Protein AF-A0A699TVJ4-F1 (afdb_monomer)

Organism: Tanacetum cinerariifolium (NCBI:txid118510)

Mean predicted aligned error: 16.79 Å

Secondary structure (DSSP, 8-state):
-HHHHHHHHHHHHHHHHHHHHHHHHHHHHHHHHHHHHHHHHHHHHHHHHHHHHHHHHHHHHHHHHHHHHHTTS-HHHHHHHHHHHHHHTTGGGS-HHHHHHHHHHHHHHHHHHHHHHHHHHHHHHHHHHHHHSS---PPPPPPPPPPPPP------

Solvent-accessible surface area (backbone atoms only — not comparable to full-atom values): 9135 Å² total; per-residue (Å²): 114,67,71,60,56,50,53,54,50,52,53,52,50,53,50,52,53,52,50,51,53,54,49,50,56,51,49,53,54,49,51,57,52,49,56,53,50,53,53,49,51,53,53,50,52,52,50,51,54,48,53,54,51,52,50,52,53,50,52,49,50,53,52,50,51,50,47,67,72,44,68,87,52,55,71,68,56,55,52,50,53,51,50,51,55,36,59,77,65,47,52,36,79,76,38,72,72,38,38,55,51,48,56,52,49,54,54,54,56,56,47,58,55,51,53,52,52,52,51,53,52,54,52,52,51,51,53,54,51,57,64,65,75,45,84,89,71,75,84,78,78,78,83,83,76,81,82,82,81,87,83,85,80,86,80,135

Structure (mmCIF, N/CA/C/O backbone):
data_AF-A0A699TVJ4-F1
#
_entry.id   AF-A0A699TVJ4-F1
#
loop_
_atom_site.group_PDB
_atom_site.id
_atom_site.type_symbol
_atom_site.label_atom_id
_atom_site.label_alt_id
_atom_site.label_comp_id
_atom_site.label_asym_id
_atom_site.label_entity_id
_atom_site.label_seq_id
_atom_site.pdbx_PDB_ins_code
_atom_site.Cartn_x
_atom_site.Cartn_y
_atom_site.Cartn_z
_atom_site.occupancy
_atom_site.B_iso_or_equiv
_atom_site.auth_seq_id
_atom_site.auth_comp_id
_atom_site.auth_asym_id
_atom_site.auth_atom_id
_atom_site.pdbx_PDB_model_num
ATOM 1 N N . MET A 1 1 ? 49.920 6.377 -56.455 1.00 76.75 1 MET A N 1
ATOM 2 C CA . MET A 1 1 ? 49.347 6.873 -55.179 1.00 76.75 1 MET A CA 1
ATOM 3 C C . MET A 1 1 ? 47.818 6.884 -55.155 1.00 76.75 1 MET A C 1
ATOM 5 O O . MET A 1 1 ? 47.273 6.445 -54.155 1.00 76.75 1 MET A O 1
ATOM 9 N N . LEU A 1 2 ? 47.123 7.335 -56.211 1.00 89.31 2 LEU A N 1
ATOM 10 C CA . LEU A 1 2 ? 45.659 7.520 -56.196 1.00 89.31 2 LEU A CA 1
ATOM 11 C C . LEU A 1 2 ? 44.850 6.234 -55.921 1.00 89.31 2 LEU A C 1
ATOM 13 O O . LEU A 1 2 ? 44.027 6.218 -55.018 1.00 89.31 2 LEU A O 1
ATOM 17 N N . LYS A 1 3 ? 45.142 5.129 -56.628 1.00 88.06 3 LYS A N 1
ATOM 18 C CA . LYS A 1 3 ? 44.447 3.837 -56.436 1.00 88.06 3 LYS A CA 1
ATOM 19 C C . LYS A 1 3 ? 44.546 3.291 -55.005 1.00 88.06 3 LYS A C 1
ATOM 21 O O . LYS A 1 3 ? 43.588 2.718 -54.510 1.00 88.06 3 LYS A O 1
ATOM 26 N N . LYS A 1 4 ? 45.684 3.506 -54.333 1.00 91.94 4 LYS A N 1
ATOM 27 C CA . LYS A 1 4 ? 45.881 3.092 -52.935 1.00 91.94 4 LYS A CA 1
ATOM 28 C C . LYS A 1 4 ? 44.970 3.883 -51.989 1.00 91.94 4 LYS A C 1
ATOM 30 O O . LYS A 1 4 ? 44.317 3.286 -51.149 1.00 91.94 4 LYS A O 1
ATOM 35 N N . ARG A 1 5 ? 44.871 5.203 -52.190 1.00 93.44 5 ARG A N 1
ATOM 36 C CA . ARG A 1 5 ? 43.985 6.076 -51.401 1.00 93.44 5 ARG A CA 1
ATOM 37 C C . ARG A 1 5 ? 42.501 5.763 -51.613 1.00 93.44 5 ARG A C 1
ATOM 39 O O . ARG A 1 5 ? 41.728 5.875 -50.673 1.00 93.44 5 ARG A O 1
ATOM 46 N N . ILE A 1 6 ? 42.113 5.364 -52.826 1.00 95.19 6 ILE A N 1
ATOM 47 C CA . ILE A 1 6 ? 40.738 4.929 -53.122 1.00 95.19 6 ILE A CA 1
ATOM 48 C C . ILE A 1 6 ? 40.414 3.641 -52.356 1.00 95.19 6 ILE A C 1
ATOM 50 O O . ILE A 1 6 ? 39.409 3.605 -51.658 1.00 95.19 6 ILE A O 1
ATOM 54 N N . GLY A 1 7 ? 41.301 2.641 -52.391 1.00 96.38 7 GLY A N 1
ATOM 55 C CA . GLY A 1 7 ? 41.098 1.399 -51.634 1.00 96.38 7 GLY A CA 1
ATOM 56 C C . GLY A 1 7 ? 41.059 1.604 -50.112 1.00 96.38 7 GLY A C 1
ATOM 57 O O . GLY A 1 7 ? 40.260 0.976 -49.424 1.00 96.38 7 GLY A O 1
ATOM 58 N N . GLU A 1 8 ? 41.876 2.516 -49.572 1.00 96.19 8 GLU A N 1
ATOM 59 C CA . GLU A 1 8 ? 41.822 2.901 -48.151 1.00 96.19 8 GLU A CA 1
ATOM 60 C C . GLU A 1 8 ? 40.469 3.536 -47.786 1.00 96.19 8 GLU A C 1
ATOM 62 O O . GLU A 1 8 ? 39.885 3.197 -46.757 1.00 96.19 8 GLU A O 1
ATOM 67 N N . LEU A 1 9 ? 39.939 4.413 -48.645 1.00 96.94 9 LEU A N 1
ATOM 68 C CA . LEU A 1 9 ? 38.636 5.046 -48.439 1.00 96.94 9 LEU A CA 1
ATOM 69 C C . LEU A 1 9 ? 37.485 4.032 -48.507 1.00 96.94 9 LEU A C 1
ATOM 71 O O . LEU A 1 9 ? 36.583 4.080 -47.675 1.00 96.94 9 LEU A O 1
ATOM 75 N N . GLU A 1 10 ? 37.525 3.100 -49.459 1.00 97.06 10 GLU A N 1
ATOM 76 C CA . GLU A 1 10 ? 36.543 2.013 -49.579 1.00 97.06 10 GLU A CA 1
ATOM 77 C C . GLU A 1 10 ? 36.510 1.1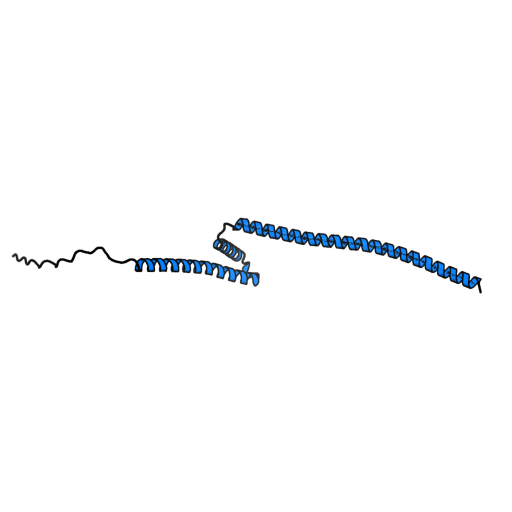42 -48.321 1.00 97.06 10 GLU A C 1
ATOM 79 O O . GLU A 1 10 ? 35.433 0.840 -47.807 1.00 97.06 10 GLU A O 1
ATOM 84 N N . HIS A 1 11 ? 37.680 0.798 -47.777 1.00 97.38 11 HIS A N 1
ATOM 85 C CA . HIS A 1 11 ? 37.767 0.025 -46.542 1.00 97.38 11 HIS A CA 1
ATOM 86 C C . HIS A 1 11 ? 37.193 0.787 -45.337 1.00 97.38 11 HIS A C 1
ATOM 88 O O . HIS A 1 11 ? 36.437 0.218 -44.552 1.00 97.38 11 HIS A O 1
ATOM 94 N N . ILE A 1 12 ? 37.490 2.086 -45.216 1.00 97.75 12 ILE A N 1
ATOM 95 C CA . ILE A 1 12 ? 36.933 2.936 -44.153 1.00 97.75 12 ILE A CA 1
ATOM 96 C C . ILE A 1 12 ? 35.406 3.019 -44.263 1.00 97.75 12 ILE A C 1
ATOM 98 O O . ILE A 1 12 ? 34.715 2.871 -43.258 1.00 97.75 12 ILE A O 1
ATOM 102 N N . MET A 1 13 ? 34.865 3.213 -45.469 1.00 97.38 13 MET A N 1
ATOM 103 C CA . MET A 1 13 ? 33.414 3.250 -45.675 1.00 97.38 13 MET A CA 1
ATOM 104 C C . MET A 1 13 ? 32.753 1.914 -45.331 1.00 97.38 13 MET A C 1
ATOM 106 O O . MET A 1 13 ? 31.704 1.911 -44.693 1.00 97.38 13 MET A O 1
ATOM 110 N N . ALA A 1 14 ? 33.365 0.788 -45.704 1.00 97.75 14 ALA A N 1
ATOM 111 C CA . ALA A 1 14 ? 32.846 -0.535 -45.365 1.00 97.75 14 ALA A CA 1
ATOM 112 C C . ALA A 1 14 ? 32.777 -0.748 -43.843 1.00 97.75 14 ALA A C 1
ATOM 114 O O . ALA A 1 14 ? 31.746 -1.192 -43.338 1.00 97.75 14 ALA A O 1
ATOM 115 N N . ASN A 1 15 ? 33.827 -0.356 -43.112 1.00 97.88 15 ASN A N 1
ATOM 116 C CA . ASN A 1 15 ? 33.842 -0.426 -41.649 1.00 97.88 15 ASN A CA 1
ATOM 117 C C . ASN A 1 15 ? 32.748 0.466 -41.038 1.00 97.88 15 ASN A C 1
ATOM 119 O O . ASN A 1 15 ? 31.997 0.011 -40.184 1.00 97.88 15 ASN A O 1
ATOM 123 N N . LEU A 1 16 ? 32.583 1.699 -41.534 1.00 97.50 16 LEU A N 1
ATOM 124 C CA . LEU A 1 16 ? 31.540 2.618 -41.060 1.00 97.50 16 LEU A CA 1
ATOM 125 C C . LEU A 1 16 ? 30.120 2.078 -41.288 1.00 97.50 16 LEU A C 1
ATOM 127 O O . LEU A 1 16 ? 29.254 2.237 -40.431 1.00 97.50 16 LEU A O 1
ATOM 131 N N . ILE A 1 17 ? 29.864 1.431 -42.427 1.00 97.94 17 ILE A N 1
ATOM 132 C CA . ILE A 1 17 ? 28.565 0.805 -42.718 1.00 97.94 17 ILE A CA 1
ATOM 133 C C . ILE A 1 17 ? 28.301 -0.351 -41.749 1.00 97.94 17 ILE A C 1
ATOM 135 O O . ILE A 1 17 ? 27.193 -0.477 -41.226 1.00 97.94 17 ILE A O 1
ATOM 139 N N . GLN A 1 18 ? 29.313 -1.181 -41.491 1.00 97.81 18 GLN A N 1
ATOM 140 C CA . GLN A 1 18 ? 29.199 -2.294 -40.555 1.00 97.81 18 GLN A CA 1
ATOM 141 C C . GLN A 1 18 ? 28.959 -1.807 -39.120 1.00 97.81 18 GLN A C 1
ATOM 143 O O . GLN A 1 18 ? 28.077 -2.333 -38.439 1.00 97.81 18 GLN A O 1
ATOM 148 N N . ASP A 1 19 ? 29.689 -0.781 -38.685 1.00 97.56 19 ASP A N 1
ATOM 149 C CA . ASP A 1 19 ? 29.534 -0.184 -37.359 1.00 97.56 19 ASP A CA 1
ATOM 150 C C . ASP A 1 19 ? 28.144 0.438 -37.184 1.00 97.56 19 ASP A C 1
ATOM 152 O O . ASP A 1 19 ? 27.500 0.220 -36.157 1.00 97.56 19 ASP A O 1
ATOM 156 N N . ASN A 1 20 ? 27.636 1.144 -38.200 1.00 97.50 20 ASN A N 1
ATOM 157 C CA . ASN A 1 20 ? 26.286 1.708 -38.176 1.00 97.50 20 ASN A CA 1
ATOM 158 C C . ASN A 1 20 ? 25.211 0.623 -38.070 1.00 97.50 20 ASN A C 1
ATOM 160 O O . ASN A 1 20 ? 24.297 0.758 -37.261 1.00 97.50 20 ASN A O 1
ATOM 164 N N . LYS A 1 21 ? 25.348 -0.474 -38.824 1.00 97.75 21 LYS A N 1
ATOM 165 C CA . LYS A 1 21 ? 24.419 -1.606 -38.733 1.00 97.75 21 LYS A CA 1
ATOM 166 C C . LYS A 1 21 ? 24.409 -2.212 -37.326 1.00 97.75 21 LYS A C 1
ATOM 168 O O . LYS A 1 21 ? 23.353 -2.458 -36.756 1.00 97.75 21 LYS A O 1
ATOM 173 N N . HIS A 1 22 ? 25.586 -2.420 -36.743 1.00 97.88 22 HIS A N 1
ATOM 174 C CA . HIS A 1 22 ? 25.694 -2.944 -35.383 1.00 97.88 22 HIS A CA 1
ATOM 175 C C . HIS A 1 22 ? 25.123 -1.972 -34.333 1.00 97.88 22 HIS A C 1
ATOM 177 O O . HIS A 1 22 ? 24.535 -2.397 -33.337 1.00 97.88 22 HIS A O 1
ATOM 183 N N . LEU A 1 23 ? 25.273 -0.660 -34.535 1.00 97.19 23 LEU A N 1
ATOM 184 C CA . LEU A 1 23 ? 24.668 0.349 -33.664 1.00 97.19 23 LEU A CA 1
ATOM 185 C C . LEU A 1 23 ? 23.138 0.333 -33.732 1.00 97.19 23 LEU A C 1
ATOM 187 O O . LEU A 1 23 ? 22.505 0.454 -32.686 1.00 97.19 23 LEU A O 1
ATOM 191 N N . GLU A 1 24 ? 22.558 0.148 -34.917 1.00 96.88 24 GLU A N 1
ATOM 192 C CA . GLU A 1 24 ? 21.109 0.026 -35.114 1.00 96.88 24 GLU A CA 1
ATOM 193 C C . GLU A 1 24 ? 20.545 -1.190 -34.360 1.00 96.88 24 GLU A C 1
ATOM 195 O O . GLU A 1 24 ? 19.652 -1.040 -33.529 1.00 96.88 24 GLU A O 1
ATOM 200 N N . GLU A 1 25 ? 21.168 -2.366 -34.510 1.00 97.38 25 GLU A N 1
ATOM 201 C CA . GLU A 1 25 ? 20.781 -3.588 -33.780 1.00 97.38 25 GLU A CA 1
ATOM 202 C C . GLU A 1 25 ? 20.862 -3.406 -32.252 1.00 97.38 25 GLU A C 1
ATOM 204 O O . GLU A 1 25 ? 20.007 -3.876 -31.490 1.00 97.38 25 GLU A O 1
ATOM 209 N N . ARG A 1 26 ? 21.887 -2.690 -31.771 1.00 97.44 26 ARG A N 1
ATOM 210 C CA . ARG A 1 26 ? 22.008 -2.346 -30.349 1.00 97.44 26 ARG A CA 1
ATOM 211 C C . ARG A 1 26 ? 20.914 -1.385 -29.896 1.00 97.44 26 ARG A C 1
ATOM 213 O O . ARG A 1 26 ? 20.431 -1.534 -28.773 1.00 97.44 26 ARG A O 1
ATOM 220 N N . LEU A 1 27 ? 20.547 -0.405 -30.720 1.00 97.19 27 LEU A N 1
ATOM 221 C CA . LEU A 1 27 ? 19.499 0.562 -30.404 1.00 97.19 27 LEU A CA 1
ATOM 222 C C . LEU A 1 27 ? 18.145 -0.140 -30.252 1.00 97.19 27 LEU A C 1
ATOM 224 O O . LEU A 1 27 ? 17.467 0.075 -29.248 1.00 97.19 27 LEU A O 1
ATOM 228 N N . ASP A 1 28 ? 17.813 -1.045 -31.171 1.00 96.62 28 ASP A N 1
ATOM 229 C CA . ASP A 1 28 ? 16.584 -1.843 -31.123 1.00 96.62 28 ASP A CA 1
ATOM 230 C C . ASP A 1 28 ? 16.523 -2.719 -29.866 1.00 96.62 28 ASP A C 1
ATOM 232 O O . ASP A 1 28 ? 15.518 -2.743 -29.147 1.00 96.62 28 ASP A O 1
ATOM 236 N N . SER A 1 29 ? 17.635 -3.386 -29.533 1.00 96.38 29 SER A N 1
ATOM 237 C CA . SER A 1 29 ? 17.759 -4.171 -28.299 1.00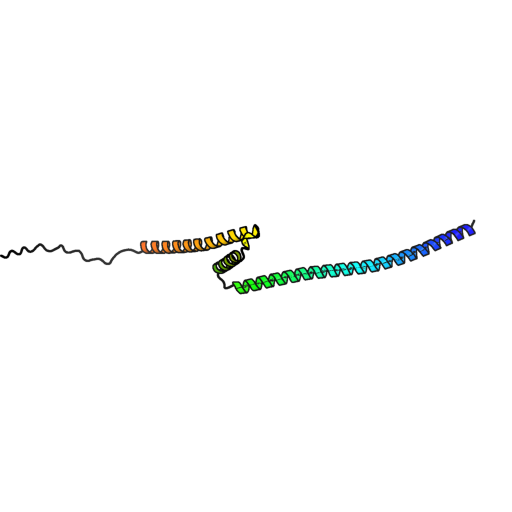 96.38 29 SER A CA 1
ATOM 238 C C . S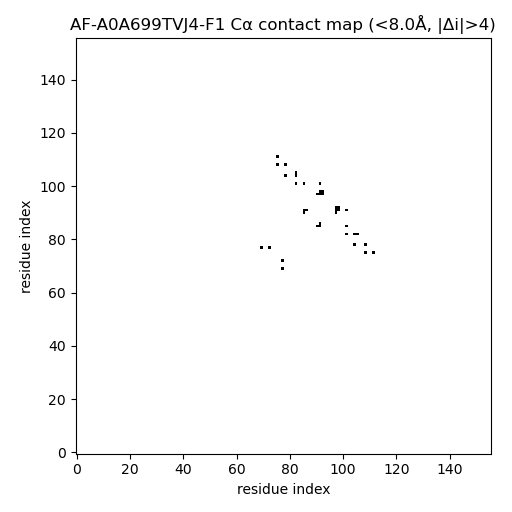ER A 1 29 ? 17.540 -3.312 -27.049 1.00 96.38 29 SER A C 1
ATOM 240 O O . SER A 1 29 ? 16.816 -3.702 -26.126 1.00 96.38 29 SER A O 1
ATOM 242 N N . HIS A 1 30 ? 18.122 -2.111 -27.012 1.00 97.56 30 HIS A N 1
ATOM 243 C CA . HIS A 1 30 ? 17.910 -1.174 -25.914 1.00 97.56 30 HIS A CA 1
ATOM 244 C C . HIS A 1 30 ? 16.463 -0.669 -25.846 1.00 97.56 30 HIS A C 1
ATOM 246 O O . HIS A 1 30 ? 15.920 -0.595 -24.743 1.00 97.56 30 HIS A O 1
ATOM 252 N N . GLY A 1 31 ? 15.818 -0.403 -26.985 1.00 95.69 31 GLY A N 1
ATOM 253 C CA . GLY A 1 31 ? 14.403 -0.033 -27.055 1.00 95.69 31 GLY A CA 1
ATOM 254 C C . GLY A 1 31 ? 13.491 -1.102 -26.447 1.00 95.69 31 GLY A C 1
ATOM 255 O O . GLY A 1 31 ? 12.666 -0.798 -25.586 1.00 95.69 31 GLY A O 1
ATOM 256 N N . ALA A 1 32 ? 13.703 -2.374 -26.797 1.00 94.81 32 ALA A N 1
ATOM 257 C CA . ALA A 1 32 ? 12.939 -3.491 -26.235 1.00 94.81 32 ALA A CA 1
ATOM 258 C C . ALA A 1 32 ? 13.132 -3.642 -24.712 1.00 94.81 32 ALA A C 1
ATOM 260 O O . ALA A 1 32 ? 12.184 -3.925 -23.969 1.00 94.81 32 ALA A O 1
ATOM 261 N N . ARG A 1 33 ? 14.360 -3.423 -24.222 1.00 94.50 33 ARG A N 1
ATOM 262 C CA . ARG A 1 33 ? 14.668 -3.466 -22.782 1.00 94.50 33 ARG A CA 1
ATOM 263 C C . ARG A 1 33 ? 14.019 -2.316 -22.018 1.00 94.50 33 ARG A C 1
ATOM 265 O O . ARG A 1 33 ? 13.514 -2.552 -20.924 1.00 94.50 33 ARG A O 1
ATOM 272 N N . LEU A 1 34 ? 14.007 -1.109 -22.586 1.00 93.75 34 LEU A N 1
ATOM 273 C CA . LEU A 1 34 ? 13.326 0.048 -21.998 1.00 93.75 34 LEU A CA 1
ATOM 274 C C . LEU A 1 34 ? 11.821 -0.194 -21.869 1.00 93.75 34 LEU A C 1
ATOM 276 O O . LEU A 1 34 ? 11.286 -0.028 -20.778 1.00 93.75 34 LEU A O 1
ATOM 280 N N . TYR A 1 35 ? 11.173 -0.688 -22.928 1.00 88.56 35 TYR A N 1
ATOM 281 C CA . TYR A 1 35 ? 9.748 -1.033 -22.900 1.00 88.56 35 TYR A CA 1
ATOM 282 C C . TYR A 1 35 ? 9.413 -2.054 -21.799 1.00 88.56 35 TYR A C 1
ATOM 284 O O . TYR A 1 35 ? 8.435 -1.912 -21.069 1.00 88.56 35 TYR A O 1
ATOM 292 N N . THR A 1 36 ? 10.258 -3.075 -21.629 1.00 90.06 36 THR A N 1
ATOM 293 C CA . THR A 1 36 ? 10.072 -4.085 -20.573 1.00 90.06 36 THR A CA 1
ATOM 294 C C . THR A 1 36 ? 10.229 -3.485 -19.172 1.00 90.06 36 THR A C 1
ATOM 296 O O . THR A 1 36 ? 9.473 -3.835 -18.267 1.00 90.06 36 THR A O 1
ATOM 299 N N . LEU A 1 37 ? 11.198 -2.583 -18.986 1.00 88.94 37 LEU A N 1
ATOM 300 C CA . LEU A 1 37 ? 11.471 -1.948 -17.697 1.00 88.94 37 LEU A CA 1
ATOM 301 C C . LEU A 1 37 ? 10.353 -0.983 -17.283 1.00 88.94 37 LEU A C 1
ATOM 303 O O . LEU A 1 37 ? 9.931 -1.011 -16.133 1.00 88.94 37 LEU A O 1
ATOM 307 N N . GLU A 1 38 ? 9.855 -0.175 -18.219 1.00 87.06 38 GLU A N 1
ATOM 308 C CA . GLU A 1 38 ? 8.739 0.747 -17.987 1.00 87.06 38 GLU A CA 1
ATOM 309 C C . GLU A 1 38 ? 7.458 -0.012 -17.617 1.00 87.06 38 GLU A C 1
ATOM 311 O O . GLU A 1 38 ? 6.801 0.319 -16.632 1.00 87.06 38 GLU A O 1
ATOM 316 N N . ASN A 1 39 ? 7.152 -1.106 -18.323 1.00 88.94 39 ASN A N 1
ATOM 317 C CA . ASN A 1 39 ? 6.016 -1.961 -17.974 1.00 88.94 39 ASN A CA 1
ATOM 318 C C . ASN A 1 39 ? 6.156 -2.576 -16.576 1.00 88.94 39 ASN A C 1
ATOM 320 O O . ASN A 1 39 ? 5.172 -2.665 -15.840 1.00 88.94 39 ASN A O 1
ATOM 324 N N . LEU A 1 40 ? 7.365 -3.005 -16.199 1.00 88.75 40 LEU A N 1
ATOM 325 C CA . LEU A 1 40 ? 7.613 -3.574 -14.877 1.00 88.75 40 LEU A CA 1
ATOM 326 C C . LEU A 1 40 ? 7.432 -2.529 -13.770 1.00 88.75 40 LEU A C 1
ATOM 328 O O . LEU A 1 40 ? 6.811 -2.836 -12.753 1.00 88.75 40 LEU A O 1
ATOM 332 N N . ASP A 1 41 ? 7.922 -1.307 -13.982 1.00 91.31 41 ASP A N 1
ATOM 333 C CA . ASP A 1 41 ? 7.753 -0.201 -13.038 1.00 91.31 41 ASP A CA 1
ATOM 334 C C . ASP A 1 41 ? 6.269 0.142 -12.844 1.00 91.31 41 ASP A C 1
ATOM 336 O O . ASP A 1 41 ? 5.793 0.196 -11.710 1.00 91.31 41 ASP A O 1
ATOM 340 N N . ILE A 1 42 ? 5.498 0.242 -13.933 1.00 89.25 42 ILE A N 1
ATOM 341 C CA . ILE A 1 42 ? 4.045 0.467 -13.874 1.00 89.25 42 ILE A CA 1
ATOM 342 C C . ILE A 1 42 ? 3.358 -0.652 -13.083 1.00 89.25 42 ILE A C 1
ATOM 344 O O . ILE A 1 42 ? 2.569 -0.379 -12.177 1.00 89.25 42 ILE A O 1
ATOM 348 N N . HIS A 1 43 ? 3.672 -1.917 -13.374 1.00 91.88 43 HIS A N 1
ATOM 349 C CA . HIS A 1 43 ? 3.104 -3.052 -12.645 1.00 91.88 43 HIS A CA 1
ATOM 350 C C . HIS A 1 43 ? 3.447 -3.020 -11.153 1.00 91.88 43 HIS A C 1
ATOM 352 O O . HIS A 1 43 ? 2.589 -3.311 -10.313 1.00 91.88 43 HIS A O 1
ATOM 358 N N . GLN A 1 44 ? 4.680 -2.654 -10.809 1.00 94.06 44 GLN A N 1
ATOM 359 C CA . GLN A 1 44 ? 5.122 -2.567 -9.424 1.00 94.06 44 GLN A CA 1
ATOM 360 C C . GLN A 1 44 ? 4.441 -1.410 -8.685 1.00 94.06 44 GLN A C 1
ATOM 362 O O . GLN A 1 44 ? 3.970 -1.601 -7.563 1.00 94.06 44 GLN A O 1
ATOM 367 N N . GLN A 1 45 ? 4.328 -0.236 -9.314 1.00 93.62 45 GLN A N 1
ATOM 368 C CA . GLN A 1 45 ? 3.620 0.912 -8.747 1.00 93.62 45 GLN A CA 1
ATOM 369 C C . GLN A 1 45 ? 2.137 0.606 -8.517 1.00 93.62 45 GLN A C 1
ATOM 371 O O . GLN A 1 45 ? 1.617 0.892 -7.439 1.00 93.62 45 GLN A O 1
ATOM 376 N N . VAL A 1 46 ? 1.467 -0.023 -9.489 1.00 92.94 46 VAL A N 1
ATOM 377 C CA . VAL A 1 46 ? 0.059 -0.428 -9.358 1.00 92.94 46 VAL A CA 1
ATOM 378 C C . VAL A 1 46 ? -0.116 -1.437 -8.226 1.00 92.94 46 VAL A C 1
ATOM 380 O O . VAL A 1 46 ? -1.016 -1.269 -7.408 1.00 92.94 46 VAL A O 1
ATOM 383 N N . SER A 1 47 ? 0.757 -2.445 -8.138 1.00 93.81 47 SER A N 1
ATOM 384 C CA . SER A 1 47 ? 0.695 -3.449 -7.066 1.00 93.81 47 SER A CA 1
ATOM 385 C C . SER A 1 47 ? 0.858 -2.799 -5.691 1.00 93.81 47 SER A C 1
ATOM 387 O O . SER A 1 47 ? 0.046 -3.026 -4.800 1.00 93.81 47 SER A O 1
ATOM 389 N N . LYS A 1 48 ? 1.835 -1.894 -5.549 1.00 96.19 48 LYS A N 1
ATOM 390 C CA . LYS A 1 48 ? 2.051 -1.141 -4.310 1.00 96.19 48 LYS A CA 1
ATOM 391 C C . LYS A 1 48 ? 0.832 -0.293 -3.928 1.00 96.19 48 LYS A C 1
ATOM 393 O O . LYS A 1 48 ? 0.406 -0.317 -2.778 1.00 96.19 48 LYS A O 1
ATOM 398 N N . ALA A 1 49 ? 0.257 0.437 -4.883 1.00 96.12 49 ALA A N 1
ATOM 399 C CA . ALA A 1 49 ? -0.929 1.254 -4.636 1.00 96.12 49 ALA A CA 1
ATOM 400 C C . ALA A 1 49 ? -2.143 0.396 -4.239 1.00 96.12 49 ALA A C 1
ATOM 402 O O . ALA A 1 49 ? -2.908 0.777 -3.354 1.00 96.12 49 ALA A O 1
ATOM 403 N N . MET A 1 50 ? -2.312 -0.775 -4.859 1.00 94.62 50 MET A N 1
ATOM 404 C CA . MET A 1 50 ? -3.357 -1.724 -4.476 1.00 94.62 50 MET A CA 1
ATOM 405 C C . MET A 1 50 ? -3.158 -2.244 -3.051 1.00 94.62 50 MET A C 1
ATOM 407 O O . MET A 1 50 ? -4.123 -2.245 -2.292 1.00 94.62 50 MET A O 1
ATOM 411 N N . ASP A 1 51 ? -1.938 -2.618 -2.663 1.00 96.38 51 AS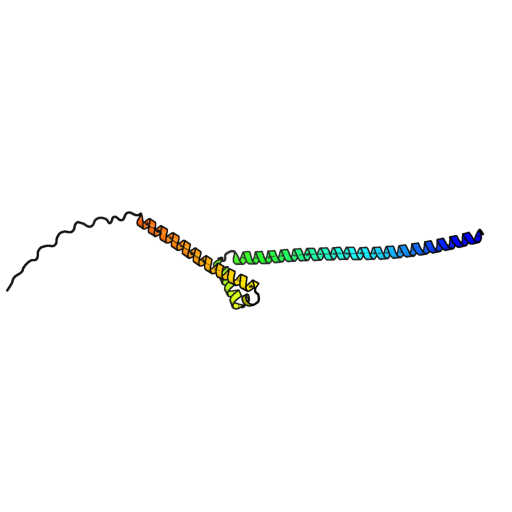P A N 1
ATOM 412 C CA . ASP A 1 51 ? -1.642 -3.087 -1.304 1.00 96.38 51 ASP A CA 1
ATOM 413 C C . ASP A 1 51 ? -1.950 -2.011 -0.249 1.00 96.38 51 ASP A C 1
ATOM 415 O O . ASP A 1 51 ? -2.553 -2.302 0.788 1.00 96.38 51 ASP A O 1
ATOM 419 N N . GLU A 1 52 ? -1.613 -0.748 -0.527 1.00 97.56 52 GLU A N 1
ATOM 420 C CA . GLU A 1 52 ? -1.947 0.391 0.339 1.00 97.56 52 GLU A CA 1
ATOM 421 C C . GLU A 1 52 ? -3.469 0.587 0.459 1.00 97.56 52 GLU A C 1
ATOM 423 O O . GLU A 1 52 ? -3.995 0.755 1.563 1.00 97.56 52 GLU A O 1
ATOM 428 N N . ILE A 1 53 ? -4.205 0.520 -0.656 1.00 96.56 53 ILE A N 1
ATOM 429 C CA . ILE A 1 53 ? -5.671 0.641 -0.659 1.00 96.56 53 ILE A CA 1
ATOM 430 C C . ILE A 1 53 ? -6.310 -0.510 0.118 1.00 96.56 53 ILE A C 1
ATOM 432 O O . ILE A 1 53 ? -7.166 -0.267 0.968 1.00 96.56 53 ILE A O 1
ATOM 436 N N . VAL A 1 54 ? -5.902 -1.752 -0.151 1.00 97.38 54 VAL A N 1
ATOM 437 C CA . VAL A 1 54 ? -6.435 -2.943 0.521 1.00 97.38 54 VAL A CA 1
ATOM 438 C C . VAL A 1 54 ? -6.192 -2.848 2.022 1.00 97.38 54 VAL A C 1
ATOM 440 O O . VAL A 1 54 ? -7.127 -3.054 2.793 1.00 97.38 54 VAL A O 1
ATOM 443 N N . THR A 1 55 ? -4.985 -2.460 2.437 1.00 97.44 55 THR A N 1
ATOM 444 C CA . THR A 1 55 ? -4.644 -2.277 3.854 1.00 97.44 55 THR A CA 1
ATOM 445 C C . THR A 1 55 ? -5.553 -1.236 4.510 1.00 97.44 55 THR A C 1
ATOM 447 O O . THR A 1 55 ? -6.177 -1.521 5.529 1.00 97.44 55 THR A O 1
ATOM 450 N N . ASN A 1 56 ? -5.730 -0.070 3.883 1.00 96.50 56 ASN A N 1
ATOM 451 C CA . ASN A 1 56 ? -6.596 0.990 4.408 1.00 96.50 56 ASN A CA 1
ATOM 452 C C . ASN A 1 56 ? -8.071 0.564 4.507 1.00 96.50 56 ASN A C 1
ATOM 454 O O . ASN A 1 56 ? -8.746 0.877 5.488 1.00 96.50 56 ASN A O 1
ATOM 458 N N . VAL A 1 57 ? -8.588 -0.149 3.501 1.00 96.81 57 VAL A N 1
ATOM 459 C CA . VAL A 1 57 ? -9.975 -0.642 3.495 1.00 96.81 57 VAL A CA 1
ATOM 460 C C . VAL A 1 57 ? -10.185 -1.686 4.589 1.00 96.81 57 VAL A C 1
ATOM 462 O O . VAL A 1 57 ? -11.205 -1.649 5.280 1.00 96.81 57 VAL A O 1
ATOM 465 N N . VAL A 1 58 ? -9.233 -2.604 4.763 1.00 96.62 58 VAL A N 1
ATOM 466 C CA . VAL A 1 58 ? -9.288 -3.632 5.808 1.00 96.62 58 VAL A CA 1
ATOM 467 C C . VAL A 1 58 ? -9.244 -2.993 7.194 1.00 96.62 58 VAL A C 1
ATOM 469 O O . VAL A 1 58 ? -10.098 -3.310 8.024 1.00 96.62 58 VAL A O 1
ATOM 472 N N . ASP A 1 59 ? -8.333 -2.050 7.427 1.00 95.88 59 ASP A N 1
ATOM 473 C CA . ASP A 1 59 ? -8.241 -1.325 8.697 1.00 95.88 59 ASP A CA 1
ATOM 474 C C . ASP A 1 59 ? -9.538 -0.574 9.007 1.00 95.88 59 ASP A C 1
ATOM 476 O O . ASP A 1 59 ? -10.086 -0.706 10.106 1.00 95.88 59 ASP A O 1
ATOM 480 N N . TRP A 1 60 ? -10.097 0.138 8.022 1.00 96.62 60 TRP A N 1
ATOM 481 C CA . TRP A 1 60 ? -11.387 0.807 8.173 1.00 96.62 60 TRP A CA 1
ATOM 482 C C . TRP A 1 60 ? -12.504 -0.185 8.505 1.00 96.62 60 TRP A C 1
ATOM 484 O O . TRP A 1 60 ? -13.313 0.068 9.397 1.00 96.62 60 TRP A O 1
ATOM 494 N N . ALA A 1 61 ? -12.573 -1.319 7.804 1.00 94.94 61 ALA A N 1
ATOM 495 C CA . ALA A 1 61 ? -13.603 -2.328 8.023 1.00 94.94 61 ALA A CA 1
ATOM 496 C C . ALA A 1 61 ? -13.515 -2.934 9.431 1.00 94.94 61 ALA A C 1
ATOM 498 O O . ALA A 1 61 ? -14.539 -3.058 10.108 1.00 94.94 61 ALA A O 1
ATOM 499 N N . ILE A 1 62 ? -12.305 -3.254 9.899 1.00 93.12 62 ILE A N 1
ATOM 500 C CA . ILE A 1 62 ? -12.062 -3.744 11.261 1.00 93.12 62 ILE A CA 1
ATOM 501 C C . ILE A 1 62 ? -12.480 -2.681 12.276 1.00 93.12 62 ILE A C 1
ATOM 503 O O . ILE A 1 62 ? -13.230 -2.975 13.209 1.00 93.12 62 ILE A O 1
ATOM 507 N N . GLN A 1 63 ? -12.048 -1.435 12.084 1.00 91.50 63 GLN A N 1
ATOM 508 C CA . GLN A 1 63 ? -12.372 -0.339 12.989 1.00 91.50 63 GLN A CA 1
ATOM 509 C C . GLN A 1 63 ? -13.881 -0.079 13.051 1.00 91.50 63 GLN A C 1
ATOM 511 O O . GLN A 1 63 ? -14.435 0.063 14.142 1.00 91.50 63 GLN A O 1
ATOM 516 N N . ALA A 1 64 ? -14.563 -0.065 11.906 1.00 91.50 64 ALA A N 1
ATOM 517 C CA . ALA A 1 64 ? -16.006 0.124 11.821 1.00 91.50 64 ALA A CA 1
ATOM 518 C C . ALA A 1 64 ? -16.773 -1.032 12.478 1.00 91.50 64 ALA A C 1
ATOM 520 O O . ALA A 1 64 ? -17.735 -0.793 13.210 1.00 91.50 64 ALA A O 1
ATOM 521 N N . LEU A 1 65 ? -16.339 -2.277 12.261 1.00 92.38 65 LEU A N 1
ATOM 522 C CA . LEU A 1 65 ? -16.936 -3.458 12.884 1.00 92.38 65 LEU A CA 1
ATOM 523 C C . LEU A 1 65 ? -16.820 -3.396 14.411 1.00 92.38 65 LEU A C 1
ATOM 525 O O . LEU A 1 65 ? -17.819 -3.572 15.109 1.00 92.38 65 LEU A O 1
ATOM 529 N N . LEU A 1 66 ? -15.624 -3.094 14.924 1.00 87.62 66 LEU A N 1
ATOM 530 C CA . LEU A 1 66 ? -15.385 -2.938 16.358 1.00 87.62 66 LEU A CA 1
ATOM 531 C C . LEU A 1 66 ? -16.216 -1.786 16.926 1.00 87.62 66 LEU A C 1
ATOM 533 O O . LEU A 1 66 ? -16.904 -1.959 17.929 1.00 87.62 66 LEU A O 1
ATOM 537 N N . HIS A 1 67 ? -16.214 -0.629 16.264 1.00 86.56 67 HIS A N 1
ATOM 538 C CA . HIS A 1 67 ? -16.996 0.518 16.704 1.00 86.56 67 HIS A CA 1
ATOM 539 C C . HIS A 1 67 ? -18.489 0.183 16.769 1.00 86.56 67 HIS A C 1
ATOM 541 O O . HIS A 1 67 ? -19.129 0.474 17.771 1.00 86.56 67 HIS A O 1
ATOM 547 N N . ASN A 1 68 ? -19.047 -0.483 15.756 1.00 89.25 68 ASN A N 1
ATOM 548 C CA . ASN A 1 68 ? -20.461 -0.858 15.741 1.00 89.25 68 ASN A CA 1
ATOM 549 C C . ASN A 1 68 ? -20.818 -1.887 16.815 1.00 89.25 68 ASN A C 1
ATOM 551 O O . ASN A 1 68 ? -21.883 -1.784 17.417 1.00 89.25 68 ASN A O 1
ATOM 555 N N . HIS A 1 69 ? -19.945 -2.863 17.063 1.00 85.00 69 HIS A N 1
ATOM 556 C CA . HIS A 1 69 ? -20.202 -3.903 18.055 1.00 85.00 69 HIS A CA 1
ATOM 557 C C . HIS A 1 69 ? -20.099 -3.377 19.490 1.00 85.00 69 HIS A C 1
ATOM 559 O O . HIS A 1 69 ? -20.851 -3.791 20.369 1.00 85.00 69 HIS A O 1
ATOM 565 N N . PHE A 1 70 ? -19.184 -2.436 19.721 1.00 82.88 70 PHE A N 1
ATOM 566 C CA . PHE A 1 70 ? -18.890 -1.922 21.053 1.00 82.88 70 PHE A CA 1
ATOM 567 C C . PHE A 1 70 ? -19.493 -0.543 21.337 1.00 82.88 70 PHE A C 1
ATOM 569 O O . PHE A 1 70 ? -19.374 -0.076 22.464 1.00 82.88 70 PHE A O 1
ATOM 576 N N . ARG A 1 71 ? -20.179 0.097 20.377 1.00 88.00 71 ARG A N 1
ATOM 577 C CA . ARG A 1 71 ? -20.779 1.438 20.538 1.00 88.00 71 ARG A CA 1
ATOM 578 C C . ARG A 1 71 ? -21.617 1.561 21.808 1.00 88.00 71 ARG A C 1
ATOM 580 O O . ARG A 1 71 ? -21.521 2.556 22.518 1.00 88.00 71 ARG A O 1
ATOM 587 N N . ASP A 1 72 ? -22.424 0.542 22.071 1.00 88.88 72 ASP A N 1
ATOM 588 C CA . ASP A 1 72 ? -23.410 0.553 23.149 1.00 88.88 72 ASP A CA 1
ATOM 589 C C . ASP A 1 72 ? -22.886 -0.162 24.415 1.00 88.88 72 ASP A C 1
ATOM 591 O O . ASP A 1 72 ? -23.582 -0.241 25.428 1.00 88.88 72 ASP A O 1
ATOM 595 N N . LEU A 1 73 ? -21.646 -0.673 24.383 1.00 87.06 73 LEU A N 1
ATOM 596 C CA . LEU A 1 73 ? -21.039 -1.378 25.506 1.00 87.06 73 LEU A CA 1
ATOM 597 C C . LEU A 1 73 ? -20.356 -0.377 26.460 1.00 87.06 73 LEU A C 1
ATOM 599 O O . LEU A 1 73 ? -19.524 0.419 26.026 1.00 87.06 73 LEU A O 1
ATOM 603 N N . PRO A 1 74 ? -20.632 -0.406 27.777 1.00 85.25 74 PRO A N 1
ATOM 604 C CA . PRO A 1 74 ? -19.930 0.451 28.724 1.00 85.25 74 PRO A CA 1
ATOM 605 C C . PRO A 1 74 ? -18.419 0.191 28.717 1.00 85.25 74 PRO A C 1
ATOM 607 O O . PRO A 1 74 ? -17.970 -0.955 28.677 1.00 85.25 74 PRO A O 1
ATOM 610 N N . LYS A 1 75 ? -17.619 1.256 28.851 1.00 83.12 75 LYS A N 1
ATOM 611 C CA . LYS A 1 75 ? -16.146 1.174 28.902 1.00 83.12 75 LYS A CA 1
ATOM 612 C C . LYS A 1 75 ? -15.638 0.189 29.967 1.00 83.12 75 LYS A C 1
ATOM 614 O O . LYS A 1 75 ? -14.632 -0.475 29.743 1.00 83.12 75 LYS A O 1
ATOM 619 N N . ALA A 1 76 ? -16.338 0.075 31.098 1.00 83.50 76 ALA A N 1
ATOM 620 C CA . ALA A 1 76 ? -16.017 -0.889 32.152 1.00 83.50 76 ALA A CA 1
ATOM 621 C C . ALA A 1 76 ? -16.117 -2.342 31.649 1.00 83.50 76 ALA A C 1
ATOM 623 O O . ALA A 1 76 ? -15.174 -3.109 31.816 1.00 83.50 76 ALA A O 1
ATOM 624 N N . ASN A 1 77 ? -17.198 -2.679 30.942 1.00 86.19 77 ASN A N 1
ATOM 625 C CA . ASN A 1 77 ? -17.411 -4.010 30.375 1.00 86.19 77 ASN A CA 1
ATOM 626 C C . ASN A 1 77 ? -16.406 -4.320 29.255 1.00 86.19 77 ASN A C 1
ATOM 628 O O . ASN A 1 77 ? -15.927 -5.444 29.160 1.00 86.19 77 ASN A O 1
ATOM 632 N N . MET A 1 78 ? -16.034 -3.332 28.429 1.00 86.56 78 MET A N 1
ATOM 633 C CA . MET A 1 78 ? -14.964 -3.514 27.433 1.00 86.56 78 MET A CA 1
ATOM 634 C C . MET A 1 78 ? -13.638 -3.911 28.098 1.00 86.56 78 MET A C 1
ATOM 636 O O . MET A 1 78 ? -12.973 -4.845 27.651 1.00 86.56 78 MET A O 1
ATOM 640 N N . LYS A 1 79 ? -13.256 -3.204 29.172 1.00 86.88 79 LYS A N 1
ATOM 641 C CA . LYS A 1 79 ? -12.031 -3.486 29.935 1.00 86.88 79 LYS A CA 1
ATOM 642 C C . LYS A 1 79 ? -12.077 -4.868 30.594 1.00 86.88 79 LYS A C 1
ATOM 644 O O . LYS A 1 79 ? -11.077 -5.574 30.558 1.00 86.88 79 LYS A O 1
ATOM 649 N N . GLU A 1 80 ? -13.226 -5.263 31.138 1.00 88.12 80 GLU A N 1
ATOM 650 C CA . GLU A 1 80 ? -13.437 -6.577 31.756 1.00 88.12 80 GLU A CA 1
ATOM 651 C C . GLU A 1 80 ? -13.289 -7.725 30.745 1.00 88.12 80 GLU A C 1
ATOM 653 O O . GLU A 1 80 ? -12.552 -8.675 31.001 1.00 88.12 80 GLU A O 1
ATOM 658 N N . ILE A 1 81 ? -13.891 -7.601 29.555 1.00 89.06 81 ILE A N 1
ATOM 659 C CA . ILE A 1 81 ? -13.745 -8.591 28.473 1.00 89.06 81 ILE A CA 1
ATOM 660 C C . ILE A 1 81 ? -12.285 -8.686 28.015 1.00 89.06 81 ILE A C 1
ATOM 662 O O . ILE A 1 81 ? -11.773 -9.787 27.807 1.00 89.06 81 ILE A O 1
ATOM 666 N N . LEU A 1 82 ? -11.597 -7.548 27.865 1.00 87.56 82 LEU A N 1
ATOM 667 C CA . LEU A 1 82 ? -10.179 -7.525 27.497 1.00 87.56 82 LEU A CA 1
ATOM 668 C C . LEU A 1 82 ? -9.307 -8.211 28.552 1.00 87.56 82 LEU A C 1
ATOM 670 O O . LEU A 1 82 ? -8.480 -9.050 28.199 1.00 87.56 82 LEU A O 1
ATOM 674 N N . HIS A 1 83 ? -9.516 -7.894 29.830 1.00 87.25 83 HIS A N 1
ATOM 675 C CA . HIS A 1 83 ? -8.792 -8.503 30.942 1.00 87.25 83 HIS A CA 1
ATOM 676 C C . HIS A 1 83 ? -9.012 -10.019 30.982 1.00 87.25 83 HIS A C 1
ATOM 678 O O . HIS A 1 83 ? -8.045 -10.780 31.008 1.00 87.25 83 HIS A O 1
ATOM 684 N N . GLN A 1 84 ? -10.270 -10.461 30.896 1.00 89.25 84 GLN A N 1
ATOM 685 C CA . GLN A 1 84 ? -10.623 -11.878 30.891 1.00 89.25 84 GLN A CA 1
ATOM 686 C C . GLN A 1 84 ? -9.960 -12.614 29.722 1.00 89.25 84 GLN A C 1
ATOM 688 O O . GLN A 1 84 ? -9.310 -13.638 29.919 1.00 89.25 84 GLN A O 1
ATOM 693 N N . ARG A 1 85 ? -10.043 -12.053 28.510 1.00 89.06 85 ARG A N 1
ATOM 694 C CA . ARG A 1 85 ? -9.456 -12.660 27.311 1.00 89.06 85 ARG A CA 1
ATOM 695 C C . ARG A 1 85 ? -7.934 -12.767 27.407 1.00 89.06 85 ARG A C 1
ATOM 697 O O . ARG A 1 85 ? -7.363 -13.786 27.020 1.00 89.06 85 ARG A O 1
ATOM 704 N N . MET A 1 86 ? -7.268 -11.729 27.915 1.00 85.44 86 MET A N 1
ATOM 705 C CA . MET A 1 86 ? -5.812 -11.735 28.098 1.00 85.44 86 MET A CA 1
ATOM 706 C C . MET A 1 86 ? -5.372 -12.723 29.185 1.00 85.44 86 MET A C 1
ATOM 708 O O . MET A 1 86 ? -4.350 -13.390 29.020 1.00 85.44 86 MET A O 1
ATOM 712 N N . TRP A 1 87 ? -6.144 -12.846 30.267 1.00 85.31 87 TRP A N 1
ATOM 713 C CA . TRP A 1 87 ? -5.891 -13.798 31.348 1.00 85.31 87 TRP A CA 1
ATOM 714 C C . TRP A 1 87 ? -6.048 -15.249 30.878 1.00 85.31 87 TRP A C 1
ATOM 716 O O . TRP A 1 87 ? -5.131 -16.053 31.043 1.00 85.31 87 TRP A O 1
ATOM 726 N N . GLU A 1 88 ? -7.167 -15.569 30.223 1.00 87.06 88 GLU A N 1
ATOM 727 C CA . GLU A 1 88 ? -7.474 -16.918 29.725 1.00 87.06 88 GLU A CA 1
ATOM 728 C C . GLU A 1 88 ? -6.441 -17.418 28.715 1.00 87.06 88 GLU A C 1
ATOM 730 O O . GLU A 1 88 ? -6.020 -18.573 28.756 1.00 87.06 88 GLU A O 1
ATOM 735 N N . THR A 1 89 ? -5.991 -16.536 27.825 1.00 86.62 89 THR A N 1
ATOM 736 C CA . THR A 1 89 ? -4.996 -16.886 26.804 1.00 86.62 89 THR A CA 1
ATOM 737 C C . THR A 1 89 ? -3.557 -16.828 27.319 1.00 86.62 89 THR A C 1
ATOM 739 O O . THR A 1 89 ? -2.639 -17.164 26.574 1.00 86.62 89 THR A O 1
ATOM 742 N N . ASN A 1 90 ? -3.330 -16.393 28.571 1.00 85.69 90 ASN A N 1
ATOM 743 C CA . ASN A 1 90 ? -2.012 -16.029 29.108 1.00 85.69 90 ASN A CA 1
ATOM 744 C C . ASN A 1 90 ? -1.200 -15.117 28.155 1.00 85.69 90 ASN A C 1
ATOM 746 O O . ASN A 1 90 ? 0.030 -15.063 28.240 1.00 85.69 90 ASN A O 1
ATOM 750 N N . SER A 1 91 ? -1.864 -14.372 27.256 1.00 81.00 91 SER A N 1
ATOM 751 C CA . SER A 1 91 ? -1.206 -13.600 26.189 1.00 81.00 91 SER A CA 1
ATOM 752 C C . SER A 1 91 ? -0.359 -12.452 26.726 1.00 81.00 91 SER A C 1
ATOM 754 O O . SER A 1 91 ? 0.501 -11.920 26.028 1.00 81.00 91 SER A O 1
ATOM 756 N N . TYR A 1 92 ? -0.608 -12.043 27.968 1.00 83.00 92 TYR A N 1
ATOM 757 C CA . TYR A 1 92 ? 0.161 -11.007 28.644 1.00 83.00 92 TYR A CA 1
ATOM 758 C C . TYR A 1 92 ? 1.579 -11.467 29.012 1.00 83.00 92 TYR A C 1
ATOM 760 O O . TYR A 1 92 ? 2.468 -10.634 29.136 1.00 83.00 92 TYR A O 1
ATOM 768 N N . LYS A 1 93 ? 1.819 -12.781 29.133 1.00 83.56 93 LYS A N 1
ATOM 769 C CA . LYS A 1 93 ? 3.134 -13.342 29.491 1.00 83.56 93 LYS A CA 1
ATOM 770 C C . LYS A 1 93 ? 4.067 -13.535 28.299 1.00 83.56 93 LYS A C 1
ATOM 772 O O . LYS A 1 93 ? 5.243 -13.815 28.496 1.00 83.56 93 LYS A O 1
ATOM 777 N N . THR A 1 94 ? 3.557 -13.439 27.072 1.00 82.38 94 THR A N 1
ATOM 778 C CA . THR A 1 94 ? 4.320 -13.807 25.872 1.00 82.38 94 THR A CA 1
ATOM 779 C C . THR A 1 94 ? 5.235 -12.692 25.365 1.00 82.38 94 THR A C 1
ATOM 781 O O . THR A 1 94 ? 6.107 -12.970 24.551 1.00 82.38 94 THR A O 1
ATOM 784 N N . HIS A 1 95 ? 5.042 -11.441 25.804 1.00 83.19 95 HIS A N 1
ATOM 785 C CA . HIS A 1 95 ? 5.830 -10.290 25.354 1.00 83.19 95 HIS A CA 1
ATOM 786 C C . HIS A 1 95 ? 5.803 -9.142 26.381 1.00 83.19 95 HIS A C 1
ATOM 788 O O . HIS A 1 95 ? 4.741 -8.810 26.902 1.00 83.19 95 HIS A O 1
ATOM 794 N N . GLU A 1 96 ? 6.947 -8.483 26.597 1.00 85.06 96 GLU A 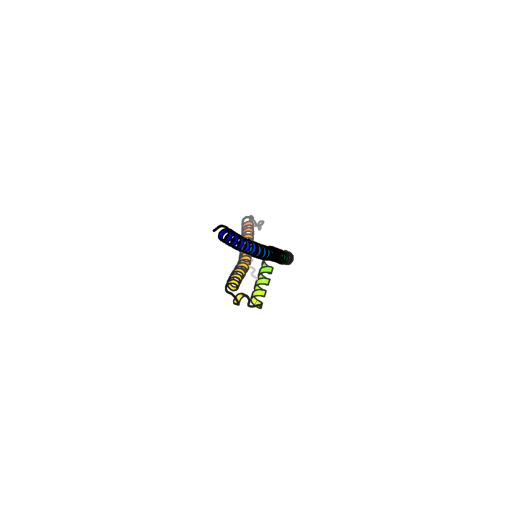N 1
ATOM 795 C CA . GLU A 1 96 ? 7.096 -7.245 27.391 1.00 85.06 96 GLU A CA 1
ATOM 796 C C . GLU A 1 96 ? 6.010 -6.181 27.105 1.00 85.06 96 GLU A C 1
ATOM 798 O O . GLU A 1 96 ? 5.339 -5.710 28.021 1.00 85.06 96 GLU A O 1
ATOM 803 N N . ASP A 1 97 ? 5.748 -5.858 25.832 1.00 86.12 97 ASP A N 1
ATOM 804 C CA . ASP A 1 97 ? 4.729 -4.872 25.443 1.00 86.12 97 ASP A CA 1
ATOM 805 C C . ASP A 1 97 ? 3.319 -5.278 25.887 1.00 86.12 97 ASP A C 1
ATOM 807 O O . ASP A 1 97 ? 2.487 -4.435 26.236 1.00 86.12 97 ASP A O 1
ATOM 811 N N . HIS A 1 98 ? 3.028 -6.580 25.890 1.00 84.69 98 HIS A N 1
ATOM 812 C CA . HIS A 1 98 ? 1.746 -7.094 26.360 1.00 84.69 98 HIS A CA 1
ATOM 813 C C . HIS A 1 98 ? 1.631 -6.994 27.881 1.00 84.69 98 HIS A C 1
ATOM 815 O O . HIS A 1 98 ? 0.550 -6.673 28.375 1.00 84.69 98 HIS A O 1
ATOM 821 N N . MET A 1 99 ? 2.733 -7.207 28.607 1.00 88.12 99 MET A N 1
ATOM 822 C CA . MET A 1 99 ? 2.802 -7.015 30.056 1.00 88.12 99 MET A CA 1
ATOM 823 C C . MET A 1 99 ? 2.508 -5.558 30.426 1.00 88.12 99 MET A C 1
ATOM 825 O O . MET A 1 99 ? 1.640 -5.290 31.254 1.00 88.12 99 MET A O 1
ATOM 829 N N . MET A 1 100 ? 3.149 -4.608 29.739 1.00 89.19 100 MET A N 1
ATOM 830 C CA . MET A 1 100 ? 2.930 -3.175 29.960 1.00 89.19 100 MET A CA 1
ATOM 831 C C . MET A 1 100 ? 1.483 -2.756 29.670 1.00 89.19 100 MET A C 1
ATOM 833 O O . MET A 1 100 ? 0.882 -1.990 30.426 1.00 89.19 100 MET A O 1
ATOM 837 N N . ARG A 1 101 ? 0.884 -3.281 28.592 1.00 86.94 101 ARG A N 1
ATOM 838 C CA . ARG A 1 101 ? -0.535 -3.045 28.274 1.00 86.94 101 ARG A CA 1
ATOM 839 C C . ARG A 1 101 ? -1.467 -3.639 29.327 1.00 86.94 101 ARG A C 1
ATOM 841 O O . ARG A 1 101 ? -2.466 -3.007 29.659 1.00 86.94 101 ARG A O 1
ATOM 848 N N . TYR A 1 102 ? -1.143 -4.819 29.851 1.00 88.81 102 TYR A N 1
ATOM 849 C CA . TYR A 1 102 ? -1.913 -5.461 30.911 1.00 88.81 102 TYR A CA 1
ATOM 850 C C . TYR A 1 102 ? -1.868 -4.647 32.209 1.00 88.81 102 TYR A C 1
ATOM 852 O O . TYR A 1 102 ? -2.914 -4.337 32.770 1.00 88.81 102 TYR A O 1
ATOM 860 N N . GLU A 1 103 ? -0.685 -4.203 32.637 1.00 89.81 103 GLU A N 1
ATOM 861 C CA . GLU A 1 103 ? -0.537 -3.376 33.839 1.00 89.81 103 GLU A CA 1
ATOM 862 C C . GLU A 1 103 ? -1.277 -2.032 33.699 1.00 89.81 103 GLU A C 1
ATOM 864 O O . GLU A 1 103 ? -1.947 -1.566 34.624 1.00 89.81 103 GLU A O 1
ATOM 869 N N . ALA A 1 104 ? -1.209 -1.408 32.517 1.00 91.50 104 ALA A N 1
ATOM 870 C CA . ALA A 1 104 ? -1.962 -0.192 32.222 1.00 91.50 104 ALA A CA 1
ATOM 871 C C . ALA A 1 104 ? -3.485 -0.427 32.250 1.00 91.50 104 ALA A C 1
ATOM 873 O O . ALA A 1 104 ? -4.228 0.408 32.776 1.00 91.50 104 ALA A O 1
ATOM 874 N N . LEU A 1 105 ? -3.954 -1.560 31.715 1.00 90.31 105 LEU A N 1
ATOM 875 C CA . LEU A 1 105 ? -5.361 -1.962 31.746 1.00 90.31 105 LEU A CA 1
ATOM 876 C C . LEU A 1 105 ? -5.847 -2.176 33.187 1.00 90.31 105 LEU A C 1
ATOM 878 O O . LEU A 1 105 ? -6.868 -1.604 33.570 1.00 90.31 105 LEU A O 1
ATOM 882 N N . GLU A 1 106 ? -5.088 -2.919 33.993 1.00 87.75 106 GLU A N 1
ATOM 883 C CA . GLU A 1 106 ? -5.386 -3.205 35.400 1.00 87.75 106 GLU A CA 1
ATOM 884 C C . GLU A 1 106 ? -5.452 -1.913 36.232 1.00 87.75 106 GLU A C 1
ATOM 886 O O . GLU A 1 106 ? -6.442 -1.653 36.925 1.00 87.75 106 GLU A O 1
ATOM 891 N N . LYS A 1 107 ? -4.466 -1.016 36.079 1.00 90.19 107 LYS A N 1
ATOM 892 C CA . LYS A 1 107 ? -4.494 0.325 36.694 1.00 90.19 107 LYS A CA 1
ATOM 893 C C . LYS A 1 107 ? -5.726 1.122 36.263 1.00 90.19 107 LYS A C 1
ATOM 895 O O . LYS A 1 107 ? -6.383 1.748 37.093 1.00 90.19 107 LYS A O 1
ATOM 900 N N 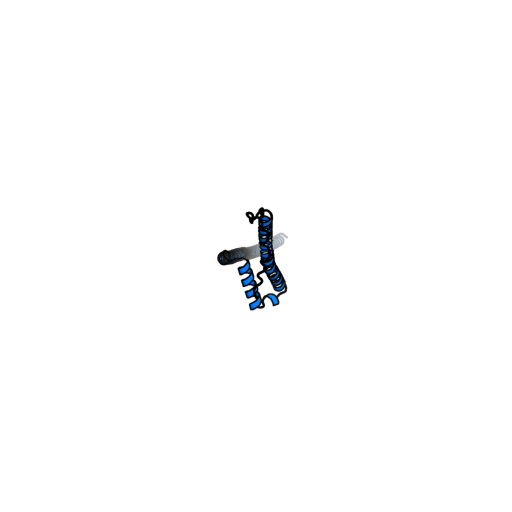. SER A 1 108 ? -6.072 1.085 34.977 1.00 87.19 108 SER A N 1
ATOM 901 C CA . SER A 1 108 ? -7.222 1.815 34.442 1.00 87.19 108 SER A CA 1
ATOM 902 C C . SER A 1 108 ? -8.567 1.292 34.956 1.00 87.19 108 SER A C 1
ATOM 904 O O . SER A 1 108 ? -9.504 2.077 35.095 1.00 87.19 108 SER A O 1
ATOM 906 N N . MET A 1 109 ? -8.702 -0.007 35.231 1.00 83.19 109 MET A N 1
ATOM 907 C CA . MET A 1 109 ? -9.912 -0.570 35.844 1.00 83.19 109 MET A CA 1
ATOM 908 C C . MET A 1 109 ? -10.075 -0.094 37.291 1.00 83.19 109 MET A C 1
ATOM 910 O O . MET A 1 109 ? -11.162 0.343 37.680 1.00 83.19 109 MET A O 1
ATOM 914 N N . ASN A 1 110 ? -8.981 -0.089 38.055 1.00 81.50 110 ASN A N 1
ATOM 915 C CA . ASN A 1 110 ? -8.965 0.358 39.449 1.00 81.50 110 ASN A CA 1
ATOM 916 C C . ASN A 1 110 ? -9.285 1.860 39.600 1.00 81.50 110 ASN A C 1
ATOM 918 O O . ASN A 1 110 ? -9.965 2.261 40.549 1.00 81.50 110 ASN A O 1
ATOM 922 N N . CYS A 1 111 ? -8.868 2.698 38.644 1.00 78.06 111 CYS A N 1
ATOM 923 C CA . CYS A 1 111 ? -9.179 4.133 38.638 1.00 78.06 111 CYS A CA 1
ATOM 924 C C . CYS A 1 111 ? -10.678 4.430 38.492 1.00 78.06 111 CYS A C 1
ATOM 926 O O . CYS A 1 111 ? -11.206 5.248 39.244 1.00 78.06 111 CYS A O 1
ATOM 928 N N . ASP A 1 112 ? -11.375 3.753 37.573 1.00 75.12 112 ASP A N 1
ATOM 929 C CA . ASP A 1 112 ? -12.810 3.986 37.337 1.00 75.12 112 ASP A CA 1
ATOM 930 C C . ASP A 1 112 ? -13.643 3.697 38.604 1.00 75.12 112 ASP A C 1
ATOM 932 O O . ASP A 1 112 ? -14.625 4.382 38.898 1.00 75.12 112 ASP A O 1
ATOM 936 N N . HIS A 1 113 ? -13.222 2.701 39.389 1.00 72.31 113 HIS A N 1
ATOM 937 C CA . HIS A 1 113 ? -13.869 2.328 40.648 1.00 72.31 113 HIS A CA 1
ATOM 938 C C . HIS A 1 113 ? -13.644 3.395 41.723 1.00 72.31 113 HIS A C 1
ATOM 940 O O . HIS A 1 113 ? -14.585 3.812 42.399 1.00 72.31 113 HIS A O 1
ATOM 946 N N . SER A 1 114 ? -12.407 3.881 41.842 1.00 75.88 114 SER A N 1
ATOM 947 C CA . SER A 1 114 ? -12.046 4.957 42.768 1.00 75.88 114 SER A CA 1
ATOM 948 C C . SER A 1 114 ? -12.777 6.265 42.447 1.00 75.88 114 SER A C 1
ATOM 950 O O . SER A 1 114 ? -13.327 6.901 43.345 1.00 75.88 114 SER A O 1
ATOM 952 N N . GLU A 1 115 ? -12.870 6.643 41.168 1.00 78.56 115 GLU A N 1
ATOM 953 C CA . GLU A 1 115 ? -13.567 7.864 40.750 1.00 78.56 115 GLU A CA 1
ATOM 954 C C . GLU A 1 115 ? -15.068 7.805 41.073 1.00 78.56 115 GLU A C 1
ATOM 956 O O . GLU A 1 115 ? -15.649 8.787 41.546 1.00 78.56 115 GLU A O 1
ATOM 961 N N . LYS A 1 116 ? -15.696 6.638 40.873 1.00 79.50 116 LYS A N 1
ATOM 962 C CA . LYS A 1 116 ? -17.095 6.404 41.245 1.00 79.50 116 LYS A CA 1
ATOM 963 C C . LYS A 1 116 ? -17.309 6.568 42.755 1.00 79.50 116 LYS A C 1
ATOM 965 O O . LYS A 1 116 ? -18.201 7.309 43.161 1.00 79.50 116 LYS A O 1
ATOM 970 N N . LEU A 1 117 ? -16.441 5.976 43.580 1.00 81.44 117 LEU A N 1
ATOM 971 C CA . LEU A 1 117 ? -16.494 6.121 45.041 1.00 81.44 117 LEU A CA 1
ATOM 972 C C . LEU A 1 117 ? -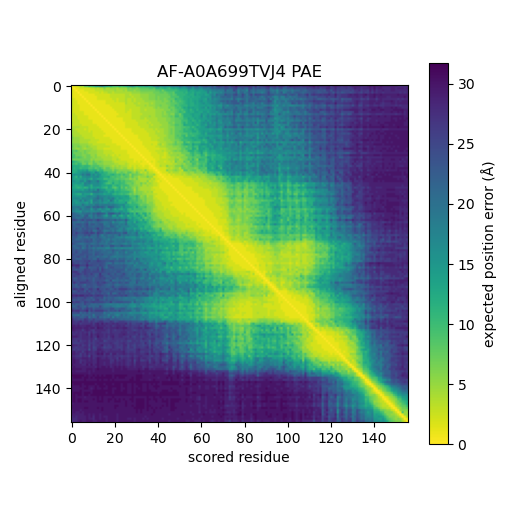16.281 7.574 45.500 1.00 81.44 117 LEU A C 1
ATOM 974 O O . LEU A 1 117 ? -16.974 8.053 46.400 1.00 81.44 117 LEU A O 1
ATOM 978 N N . LEU A 1 118 ? -15.357 8.301 44.865 1.00 84.25 118 LEU A N 1
ATOM 979 C CA . LEU A 1 118 ? -15.104 9.723 45.123 1.00 84.25 118 LEU A CA 1
ATOM 980 C C . LEU A 1 118 ? -16.329 10.593 44.809 1.00 84.25 118 LEU A C 1
ATOM 982 O O . LEU A 1 118 ? -16.667 11.486 45.593 1.00 84.25 118 LEU A O 1
ATOM 986 N N . LYS A 1 119 ? -17.018 10.320 43.695 1.00 86.50 119 LYS A N 1
ATOM 987 C CA . LYS A 1 119 ? -18.273 10.994 43.324 1.00 86.50 119 LYS A CA 1
ATOM 988 C C . LYS A 1 119 ? -19.379 10.735 44.348 1.00 86.50 119 LYS A C 1
ATOM 990 O O . LYS A 1 119 ? -19.988 11.698 44.823 1.00 86.50 119 LYS A O 1
ATOM 995 N N . ASP A 1 120 ? -19.581 9.483 44.750 1.00 88.25 120 ASP A N 1
ATOM 996 C CA . ASP A 1 120 ? -20.610 9.104 45.727 1.00 88.25 120 ASP A CA 1
ATOM 997 C C . ASP A 1 120 ? -20.358 9.756 47.100 1.00 88.25 120 ASP A C 1
ATOM 999 O O . ASP A 1 120 ? -21.274 10.295 47.733 1.00 88.25 120 ASP A O 1
ATOM 1003 N N . LEU A 1 121 ? -19.095 9.797 47.541 1.00 90.19 121 LEU A N 1
ATOM 1004 C CA . LEU A 1 121 ? -18.689 10.459 48.783 1.00 90.19 121 LEU A CA 1
ATOM 1005 C C . LEU A 1 121 ? -18.945 11.975 48.735 1.00 90.19 121 LEU A C 1
ATOM 1007 O O . LEU A 1 121 ? -19.462 12.561 49.697 1.00 90.19 121 LEU A O 1
ATOM 1011 N N . ALA A 1 122 ? -18.621 12.620 47.611 1.00 87.75 122 ALA A N 1
ATOM 1012 C CA . ALA A 1 122 ? -18.883 14.039 47.411 1.00 87.75 122 ALA A CA 1
ATOM 1013 C C . ALA A 1 122 ? -20.392 14.342 47.454 1.00 87.75 122 ALA A C 1
ATOM 1015 O O . ALA A 1 122 ? -20.805 15.319 48.085 1.00 87.75 122 ALA A O 1
ATOM 1016 N N . GLU A 1 123 ? -21.237 13.498 46.862 1.00 86.62 123 GLU A N 1
ATOM 1017 C CA . GLU A 1 123 ? -22.692 13.669 46.892 1.00 86.62 123 GLU A CA 1
ATOM 1018 C C . GLU A 1 123 ? -23.286 13.441 48.296 1.00 86.62 123 GLU A C 1
ATOM 1020 O O . GLU A 1 123 ? -24.103 14.239 48.776 1.00 86.62 123 GLU A O 1
ATOM 1025 N N . ALA A 1 124 ? -22.829 12.406 49.006 1.00 88.00 124 ALA A N 1
ATOM 1026 C CA . ALA A 1 124 ? -23.241 12.120 50.379 1.00 88.00 124 ALA A CA 1
ATOM 1027 C C . ALA A 1 124 ? -22.861 13.257 51.345 1.00 88.00 124 ALA A C 1
ATOM 1029 O O . ALA A 1 124 ? -23.662 13.654 52.201 1.00 88.00 124 ALA A O 1
ATOM 1030 N N . SER A 1 125 ? -21.671 13.845 51.177 1.00 81.88 125 SER A N 1
ATOM 1031 C CA . SER A 1 125 ? -21.218 14.980 51.991 1.00 81.88 125 SER A CA 1
ATOM 1032 C C . SER A 1 125 ? -22.077 16.236 51.773 1.00 81.88 125 SER A C 1
ATOM 1034 O O . SER A 1 125 ? -22.463 16.895 52.745 1.00 81.88 125 SER A O 1
ATOM 1036 N N . LYS A 1 126 ? -22.485 16.517 50.525 1.00 85.38 126 LYS A N 1
ATOM 1037 C CA . LYS A 1 126 ? -23.419 17.606 50.186 1.00 85.38 126 LYS A CA 1
ATOM 1038 C C . LYS A 1 126 ? -24.793 17.393 50.828 1.00 85.38 126 LYS A C 1
ATOM 1040 O O . LYS A 1 126 ? -25.349 18.331 51.402 1.00 85.38 126 LYS A O 1
ATOM 1045 N N . LYS A 1 127 ? -25.321 16.161 50.816 1.00 80.25 127 LYS A N 1
ATOM 1046 C CA . LYS A 1 127 ? -26.592 15.810 51.486 1.00 80.25 127 LYS A CA 1
ATOM 1047 C C . LYS A 1 127 ? -26.510 15.981 53.007 1.00 80.25 127 LYS A C 1
ATOM 1049 O O . LYS A 1 127 ? -27.443 16.510 53.615 1.00 80.25 127 LYS A O 1
ATOM 1054 N N . LYS A 1 128 ? -25.386 15.603 53.629 1.00 78.50 128 LYS A N 1
ATOM 1055 C CA . LYS A 1 128 ? -25.155 15.799 55.071 1.00 78.50 128 LYS A CA 1
ATOM 1056 C C . LYS A 1 128 ? -25.057 17.281 55.443 1.00 78.50 128 LYS A C 1
ATOM 1058 O O . LYS A 1 128 ? -25.601 17.671 56.474 1.00 78.50 128 LYS A O 1
ATOM 1063 N N . LYS A 1 129 ? -24.428 18.111 54.602 1.00 77.38 129 LYS A N 1
ATOM 1064 C CA . LYS A 1 129 ? -24.363 19.566 54.811 1.00 77.38 129 LYS A CA 1
ATOM 1065 C C . LYS A 1 129 ? -25.748 20.220 54.702 1.00 77.38 129 LYS A C 1
ATOM 1067 O O . LYS A 1 129 ? -26.143 20.933 55.615 1.00 77.38 129 LYS A O 1
ATOM 1072 N N . LYS A 1 130 ? -26.555 19.842 53.703 1.00 69.12 130 LYS A N 1
ATOM 1073 C CA . LYS A 1 130 ? -27.931 20.351 53.523 1.00 69.12 130 LYS A CA 1
ATOM 1074 C C . LYS A 1 130 ? -28.885 19.992 54.679 1.00 69.12 130 LYS A C 1
ATOM 1076 O O . LYS A 1 130 ? -29.749 20.789 55.032 1.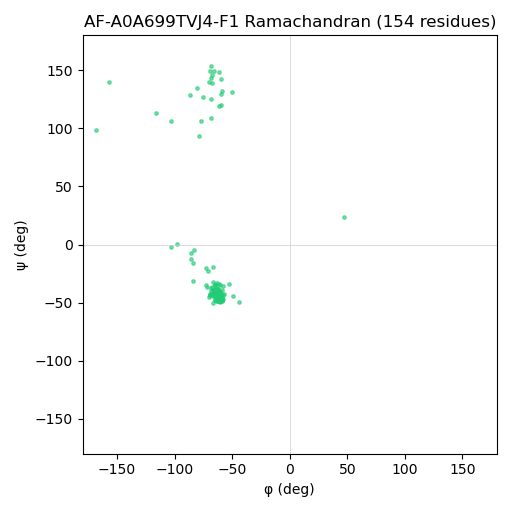00 69.12 130 LYS A O 1
ATOM 1081 N N . ARG A 1 131 ? -28.710 18.825 55.320 1.00 64.69 131 ARG A N 1
ATOM 1082 C CA . ARG A 1 131 ? -29.436 18.461 56.559 1.00 64.69 131 ARG A CA 1
ATOM 1083 C C . ARG A 1 131 ? -28.967 19.228 57.798 1.00 64.69 131 ARG A C 1
ATOM 1085 O O . ARG A 1 131 ? -29.697 19.262 58.782 1.00 64.69 131 ARG A O 1
ATOM 1092 N N . ARG A 1 132 ? -27.758 19.794 57.774 1.00 62.84 132 ARG A N 1
ATOM 1093 C CA . ARG A 1 132 ? -27.206 20.601 58.871 1.00 62.84 132 ARG A CA 1
ATOM 1094 C C . ARG A 1 132 ? -27.665 22.058 58.803 1.00 62.84 132 ARG A C 1
ATOM 1096 O O . ARG A 1 132 ? -27.844 22.653 59.855 1.00 62.84 132 ARG A O 1
ATOM 1103 N N . ASP A 1 133 ? -27.898 22.572 57.594 1.00 58.06 133 ASP A N 1
ATOM 1104 C CA . ASP A 1 133 ? -28.417 23.929 57.349 1.00 58.06 133 ASP A CA 1
ATOM 1105 C C . ASP A 1 133 ? -29.958 24.016 57.399 1.00 58.06 133 ASP A C 1
ATOM 1107 O O . ASP A 1 133 ? -30.522 25.106 57.370 1.00 58.06 133 ASP A O 1
ATOM 1111 N N . SER A 1 134 ? -30.665 22.883 57.495 1.00 56.12 134 SER A N 1
ATOM 1112 C CA . SER A 1 134 ? -32.097 22.886 57.828 1.00 56.12 134 SER A CA 1
ATOM 1113 C C . SER A 1 134 ? -32.271 23.177 59.327 1.00 56.12 134 SER A C 1
ATOM 1115 O O . SER A 1 134 ? -31.672 22.456 60.133 1.00 56.12 134 SER A O 1
ATOM 1117 N N . PRO A 1 135 ? -33.083 24.170 59.741 1.00 56.97 135 PRO A N 1
ATOM 1118 C CA . PRO A 1 135 ? -33.293 24.462 61.154 1.00 56.97 135 PRO A CA 1
ATOM 1119 C C . PRO A 1 135 ? -33.907 23.248 61.858 1.00 56.97 135 PRO A C 1
ATOM 1121 O O . PRO A 1 135 ? -35.004 22.804 61.524 1.00 56.97 135 PRO A O 1
ATOM 1124 N N . LYS A 1 136 ? -33.201 22.698 62.848 1.00 59.00 136 LYS A N 1
ATOM 1125 C CA . LYS A 1 136 ? -33.801 21.792 63.830 1.00 59.00 136 LYS A CA 1
ATOM 1126 C C . LYS A 1 136 ? -34.544 22.636 64.861 1.00 59.00 136 LYS A C 1
ATOM 1128 O O . LYS A 1 136 ? -33.964 23.031 65.866 1.00 59.00 136 LYS A O 1
ATOM 1133 N N . THR A 1 137 ? -35.831 22.849 64.640 1.00 61.22 137 THR A N 1
ATOM 1134 C CA . THR A 1 137 ? -36.786 23.098 65.724 1.00 61.22 137 THR A CA 1
ATOM 1135 C C . THR A 1 137 ? -37.785 21.945 65.727 1.00 61.22 137 THR A C 1
ATOM 1137 O O . THR A 1 137 ? -38.524 21.786 64.755 1.00 61.22 137 THR A O 1
ATOM 1140 N N . PRO A 1 138 ? -37.812 21.095 66.770 1.00 61.16 138 PRO A N 1
ATOM 1141 C CA . PRO A 1 138 ? -38.970 20.247 66.985 1.00 61.16 138 PRO A CA 1
ATOM 1142 C C . PRO A 1 138 ? -40.150 21.149 67.390 1.00 61.16 138 PRO A C 1
ATOM 1144 O O . PRO A 1 138 ? -39.932 22.134 68.105 1.00 61.16 138 PRO A O 1
ATOM 1147 N N . PRO A 1 139 ? -41.390 20.853 66.963 1.00 58.69 139 PRO A N 1
ATOM 1148 C CA . PRO A 1 139 ? -42.555 21.503 67.544 1.00 58.69 139 PRO A CA 1
ATOM 1149 C C . PRO A 1 139 ? -42.562 21.174 69.039 1.00 58.69 139 PRO A C 1
ATOM 1151 O O . PRO A 1 139 ? -42.354 20.022 69.419 1.00 58.69 139 PRO A O 1
ATOM 1154 N N . GLY A 1 140 ? -42.703 22.208 69.866 1.00 50.81 140 GLY A N 1
ATOM 1155 C CA . GLY A 1 140 ? -42.477 22.154 71.305 1.00 50.81 140 GLY A CA 1
ATOM 1156 C C . GLY A 1 140 ? -43.188 21.000 72.009 1.00 50.81 140 GLY A C 1
ATOM 1157 O O . GLY A 1 140 ? -44.392 20.801 71.860 1.00 50.81 140 GLY A O 1
ATOM 1158 N N . SER A 1 141 ? -42.433 20.279 72.832 1.00 64.81 141 SER A N 1
ATOM 1159 C CA . SER A 1 141 ? -43.015 19.470 73.898 1.00 64.81 141 SER A CA 1
ATOM 1160 C C . SER A 1 141 ? -43.645 20.407 74.942 1.00 64.81 141 SER A C 1
ATOM 1162 O O . SER A 1 141 ? -43.031 21.431 75.265 1.00 64.81 141 SER A O 1
ATOM 1164 N N . PRO A 1 142 ? -44.834 20.096 75.493 1.00 68.69 142 PRO A N 1
ATOM 1165 C CA . PRO A 1 142 ? -45.429 20.886 76.568 1.00 68.69 142 PRO A CA 1
ATOM 1166 C C . PRO A 1 142 ? -44.521 20.880 77.809 1.00 68.69 142 PRO A C 1
ATOM 1168 O O . PRO A 1 142 ? -43.832 19.883 78.047 1.00 68.69 142 PRO A O 1
ATOM 1171 N N . PRO A 1 143 ? -44.509 21.955 78.617 1.00 66.06 143 PRO A N 1
ATOM 1172 C CA . PRO A 1 143 ? -43.683 22.020 79.816 1.00 66.06 143 PRO A CA 1
ATOM 1173 C C . PRO A 1 143 ? -44.030 20.880 80.784 1.00 66.06 143 PRO A C 1
ATOM 1175 O O . PRO A 1 143 ? -45.199 20.624 81.073 1.00 66.06 143 PRO A O 1
ATOM 1178 N N . HIS A 1 144 ? -42.997 20.194 81.275 1.00 60.53 144 HIS A N 1
ATOM 1179 C CA . HIS A 1 144 ? -43.120 19.100 82.233 1.00 60.53 144 HIS A CA 1
ATOM 1180 C C . HIS A 1 144 ? -43.786 19.584 83.531 1.00 60.53 144 HIS A C 1
ATOM 1182 O O . HIS A 1 144 ? -43.264 20.468 84.210 1.00 60.53 144 HIS A O 1
ATOM 1188 N N . GLN A 1 145 ? -44.926 18.984 83.888 1.00 72.50 145 GLN A N 1
ATOM 1189 C CA . GLN A 1 145 ? -45.498 19.116 85.228 1.00 72.50 145 GLN A CA 1
ATOM 1190 C C . GLN A 1 145 ? -44.626 18.363 86.250 1.00 72.50 145 GLN A C 1
ATOM 1192 O O . GLN A 1 145 ? -44.156 17.261 85.949 1.00 72.50 145 GLN A O 1
ATOM 1197 N N . PRO A 1 146 ? -44.405 18.928 87.450 1.00 71.12 146 PRO A N 1
ATOM 1198 C CA . PRO A 1 146 ? -43.688 18.243 88.518 1.00 71.12 146 PRO A CA 1
ATOM 1199 C C . PRO A 1 146 ? -44.477 17.019 89.025 1.00 71.12 146 PRO A C 1
ATOM 1201 O O . PRO A 1 146 ? -45.710 17.025 88.989 1.00 71.12 146 PRO A O 1
ATOM 1204 N N . PRO A 1 147 ? -43.783 15.966 89.495 1.00 73.50 147 PRO A N 1
ATOM 1205 C CA . PRO A 1 147 ? -44.429 14.742 89.955 1.00 73.50 147 PRO A CA 1
ATOM 1206 C C . PRO A 1 147 ? -45.241 14.975 91.244 1.00 73.50 147 PRO A C 1
ATOM 1208 O O . PRO A 1 147 ? -44.829 15.779 92.087 1.00 73.50 147 PRO A O 1
ATOM 1211 N N . PRO A 1 148 ? -46.379 14.276 91.425 1.00 74.44 148 PRO A N 1
ATOM 1212 C CA . PRO A 1 148 ? -47.191 14.390 92.633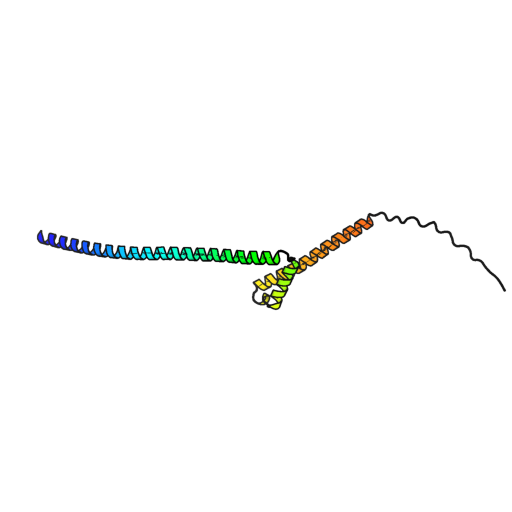 1.00 74.44 148 PRO A CA 1
ATOM 1213 C C . PRO A 1 148 ? -46.486 13.780 93.863 1.00 74.44 148 PRO A C 1
ATOM 1215 O O . PRO A 1 148 ? -45.714 12.826 93.719 1.00 74.44 148 PRO A O 1
ATOM 1218 N N . PRO A 1 149 ? -46.739 14.313 95.076 1.00 71.69 149 PRO A N 1
ATOM 1219 C CA . PRO A 1 149 ? -46.117 13.836 96.309 1.00 71.69 149 PRO A CA 1
ATOM 1220 C C . PRO A 1 149 ? -46.603 12.427 96.705 1.00 71.69 149 PRO A C 1
ATOM 1222 O O . PRO A 1 149 ? -47.724 12.042 96.364 1.00 71.69 149 PRO A O 1
ATOM 1225 N N . PRO A 1 150 ? -45.783 11.656 97.445 1.00 65.69 150 PRO A N 1
ATOM 1226 C CA . PRO A 1 150 ? -46.105 10.284 97.821 1.00 65.69 150 PRO A CA 1
ATOM 1227 C C . PRO A 1 150 ? -47.268 10.229 98.820 1.00 65.69 150 PRO A C 1
ATOM 1229 O O . PRO A 1 150 ? -47.222 10.827 99.894 1.00 65.69 150 PRO A O 1
ATOM 1232 N N . THR A 1 151 ? -48.305 9.467 98.476 1.00 59.69 151 THR A N 1
ATOM 1233 C CA . THR A 1 151 ? -49.395 9.105 99.385 1.00 59.69 151 THR A CA 1
ATOM 1234 C C . THR A 1 151 ? -48.945 8.001 100.336 1.00 59.69 151 THR A C 1
ATOM 1236 O O . THR A 1 151 ? -48.840 6.836 99.954 1.00 59.69 151 THR A O 1
ATOM 1239 N N . THR A 1 152 ? -48.713 8.375 101.591 1.00 60.38 152 THR A N 1
ATOM 1240 C CA . THR A 1 152 ? -48.596 7.453 102.723 1.00 60.38 152 THR A CA 1
ATOM 1241 C C . THR A 1 152 ? -49.962 6.831 103.001 1.00 60.38 152 THR A C 1
ATOM 1243 O O . THR A 1 152 ? -50.858 7.506 103.503 1.00 60.38 152 THR A O 1
ATOM 1246 N N . SER A 1 153 ? -50.125 5.545 102.699 1.00 54.22 153 SER A N 1
ATOM 1247 C CA . SER A 1 153 ? -51.219 4.742 103.244 1.00 54.22 153 SER A CA 1
ATOM 1248 C C . SER A 1 153 ? -50.653 3.856 104.349 1.00 54.22 153 SER A C 1
ATOM 1250 O O . SER A 1 153 ? -49.907 2.915 104.091 1.00 54.22 153 SER A O 1
ATOM 1252 N N . MET A 1 154 ? -50.972 4.216 105.592 1.00 56.44 154 MET A N 1
ATOM 1253 C CA . MET A 1 154 ? -50.996 3.275 106.707 1.00 56.44 154 MET A CA 1
ATOM 1254 C C . MET A 1 154 ? -52.315 2.506 106.653 1.00 56.44 154 MET A C 1
ATOM 1256 O O . MET A 1 154 ? -53.358 3.143 106.519 1.00 56.44 154 MET A O 1
ATOM 1260 N N . SER A 1 155 ? -52.277 1.184 106.819 1.00 54.28 155 SER A N 1
ATOM 1261 C CA . SER A 1 155 ? -53.361 0.332 107.354 1.00 54.28 155 SER A CA 1
ATOM 1262 C C . SER A 1 155 ? -52.746 -1.051 107.632 1.00 54.28 155 SER A C 1
ATOM 1264 O O . SER A 1 155 ? -52.243 -1.661 106.693 1.00 54.28 155 SER A O 1
ATOM 1266 N N . ILE A 1 156 ? -52.385 -1.329 108.894 1.00 56.62 156 ILE A N 1
ATOM 1267 C CA . ILE A 1 156 ? -53.060 -2.219 109.877 1.00 56.62 156 ILE A CA 1
ATOM 1268 C C . ILE A 1 156 ? -53.083 -3.679 109.428 1.00 56.62 156 ILE A C 1
ATOM 1270 O O . ILE A 1 156 ? -53.850 -3.998 108.497 1.00 56.62 156 ILE A O 1
#

Sequence (156 aa):
MLKKRIGELEHIMANLIQDNKHLEERLDSHGARLYTLENLDIHQQVSKAMDEIVTNVVDWAIQALLHNHFRDLPKANMKEILHQRMWETNSYKTHEDHMMRYEALEKSMNCDHSEKLLKDLAEASKKKKKRRDSPKTPPGSPPHQPPPPPTTSMSI

pLDDT: mean 85.14, std 12.04, range [50.81, 97.94]

Foldseek 3Di:
DVVVVVVVVVVVVVVVVVVVVVVVVVVVVVVVVVVVVVVVVVVVVVVVVVVVVVVVVVVVVVVVVCCVVCVPPDPLVVLVVVLVVCVVVVVCVPDPVSVVVNVVSVVVNVVVVVVVVVVVVVVVVVVVVVVVPPDDDDDDDPDDDDDDDDDDDDDD

Radius of gyration: 49.27 Å; Cα contacts (8 Å, |Δi|>4): 19; chains: 1; bounding box: 103×41×166 Å